Protein AF-A0A317Z8U1-F1 (afdb_monomer_lite)

Secondary structure (DSSP, 8-state):
---HHHHHHTTT----TTPPPB-TT-PBPS-SSS--BSSTTSPBPTT-HHHHHHHHHHHT---PPP--

Foldseek 3Di:
DDDPVVVVCVVVDDDCVPHADAQPVRHGDPDDPDADAPDPPHDGDPPRPRVVSVVVCVVPVDDDDDPD

Radius of gyration: 18.18 Å; chains: 1; bounding box: 37×40×51 Å

InterPro domains:
  IPR011614 Catalase core domain [PF00199] (22-68)
  IPR018028 Catalase, mono-functional, haem-containing [PS51402] (18-68)
  IPR020835 Catalase superfamily [SSF56634] (3-68)
  IPR024712 Catalase, mono-functional, haem-containing, clade 2 [PTHR42821] (2-68)

Organism: Staphylococcus pseudintermedius (NCBI:txid283734)

Sequence (68 aa):
MDNKKLEQLKKDQKNNDGKAMTTNNGVKVSEDENTLTVGERGPSLLEDFHFREKIMHFDHERIPERIV

pLDDT: mean 95.67, std 5.48, range [58.69, 98.56]

Structure (mmCIF, N/CA/C/O backbone):
data_AF-A0A317Z8U1-F1
#
_entry.id   AF-A0A317Z8U1-F1
#
loop_
_atom_site.group_PDB
_atom_site.id
_atom_site.type_symbol
_atom_site.label_atom_id
_atom_site.label_alt_id
_atom_site.label_comp_id
_atom_site.label_asym_id
_atom_site.label_entity_id
_atom_site.label_seq_id
_atom_site.pdbx_PDB_ins_code
_atom_site.Cartn_x
_atom_site.Cartn_y
_atom_site.Cartn_z
_atom_site.occupancy
_atom_site.B_iso_or_equiv
_atom_site.auth_seq_id
_atom_site.auth_comp_id
_atom_site.auth_asym_id
_atom_site.auth_atom_id
_atom_site.pdbx_PDB_model_num
ATOM 1 N N . MET A 1 1 ? -16.345 -4.357 34.560 1.00 58.69 1 MET A N 1
ATOM 2 C CA . MET A 1 1 ? -17.535 -4.133 33.715 1.00 58.69 1 MET A CA 1
ATOM 3 C C . MET A 1 1 ? -17.060 -3.432 32.463 1.00 58.69 1 MET A C 1
ATOM 5 O O . MET A 1 1 ? -16.414 -2.398 3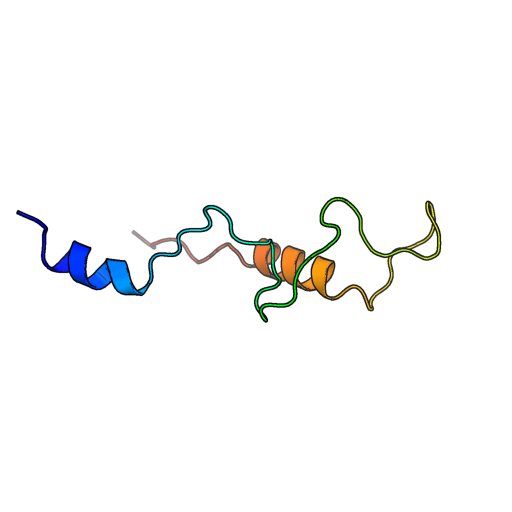2.600 1.00 58.69 1 MET A O 1
ATOM 9 N N . ASP A 1 2 ? -17.316 -4.001 31.289 1.00 77.50 2 ASP A N 1
ATOM 10 C CA . ASP A 1 2 ? -16.962 -3.345 30.031 1.00 77.50 2 ASP A CA 1
ATOM 11 C C . ASP A 1 2 ? -17.757 -2.043 29.877 1.00 77.50 2 ASP A C 1
ATOM 13 O O . ASP A 1 2 ? -18.963 -1.974 30.130 1.00 77.50 2 ASP A O 1
ATOM 17 N N . ASN A 1 3 ? -17.054 -0.969 29.524 1.00 93.25 3 ASN A N 1
ATOM 18 C CA . ASN A 1 3 ? -17.655 0.336 29.286 1.00 93.25 3 ASN A CA 1
ATOM 19 C C . ASN A 1 3 ? -18.496 0.274 27.999 1.00 93.25 3 ASN A C 1
ATOM 21 O O . ASN A 1 3 ? -18.014 -0.197 26.970 1.00 93.25 3 ASN A O 1
ATOM 25 N N . LYS A 1 4 ? -19.716 0.830 28.017 1.00 95.19 4 LYS A N 1
ATOM 26 C CA . LYS A 1 4 ? -20.607 0.925 26.843 1.00 95.19 4 LYS A CA 1
ATOM 27 C C . LYS A 1 4 ? -19.905 1.476 25.593 1.00 95.19 4 LYS A C 1
ATOM 29 O O . LYS A 1 4 ? -20.222 1.062 24.481 1.00 95.19 4 LYS A O 1
ATOM 34 N N . LYS A 1 5 ? -18.938 2.389 25.757 1.00 94.31 5 LYS A N 1
ATOM 35 C CA . LYS A 1 5 ? -18.157 2.919 24.630 1.00 94.31 5 LYS A CA 1
ATOM 36 C C . LYS A 1 5 ? -17.232 1.871 24.007 1.00 94.31 5 LYS A C 1
ATOM 38 O O . LYS A 1 5 ? -17.097 1.855 22.787 1.00 94.31 5 LYS A O 1
ATOM 43 N N . LEU A 1 6 ? -16.618 1.008 24.816 1.00 94.81 6 LEU A N 1
ATOM 44 C CA . LEU A 1 6 ? -15.755 -0.065 24.318 1.00 94.81 6 LEU A CA 1
ATOM 45 C C . LEU A 1 6 ? -16.566 -1.064 23.492 1.00 94.81 6 LEU A C 1
ATOM 47 O O . LEU A 1 6 ? -16.144 -1.406 22.394 1.00 94.81 6 LEU A O 1
ATOM 51 N N . GLU A 1 7 ? -17.768 -1.428 23.947 1.00 93.56 7 GLU A N 1
ATOM 52 C CA . GLU A 1 7 ? -18.682 -2.274 23.166 1.00 93.56 7 GLU A CA 1
ATOM 53 C C . GLU A 1 7 ? -19.043 -1.651 21.815 1.00 93.56 7 GLU A C 1
ATOM 55 O O . GLU A 1 7 ? -19.002 -2.321 20.787 1.00 93.56 7 GLU A O 1
ATOM 60 N N . GLN A 1 8 ? -19.330 -0.346 21.788 1.00 95.00 8 GLN A N 1
ATOM 61 C CA . GLN A 1 8 ? -19.637 0.355 20.541 1.00 95.00 8 GLN A CA 1
ATOM 62 C C . GLN A 1 8 ? -18.464 0.325 19.544 1.00 95.00 8 GLN A C 1
ATOM 64 O O . GLN A 1 8 ? -18.704 0.250 18.342 1.00 95.00 8 GLN A O 1
ATOM 69 N N . LEU A 1 9 ? -17.215 0.411 20.017 1.00 95.31 9 LEU A N 1
ATOM 70 C CA . LEU A 1 9 ? -16.022 0.442 19.159 1.00 95.31 9 LEU A CA 1
ATOM 71 C C . LEU A 1 9 ? -15.700 -0.916 18.528 1.00 95.31 9 LEU A C 1
ATOM 73 O O . LEU A 1 9 ? -15.123 -0.944 17.442 1.00 95.31 9 LEU A O 1
ATOM 77 N N . LYS A 1 10 ? -16.104 -2.033 19.152 1.00 94.00 10 LYS A N 1
ATOM 78 C CA . LYS A 1 10 ? -15.851 -3.393 18.635 1.00 94.00 10 LYS A CA 1
ATOM 79 C C . LYS A 1 10 ? -16.350 -3.595 17.197 1.00 94.00 10 LYS A C 1
ATOM 81 O O . LYS A 1 10 ? -15.772 -4.398 16.475 1.00 94.00 10 LYS A O 1
ATOM 86 N N . LYS A 1 11 ? -17.371 -2.847 16.753 1.00 94.81 11 LYS A N 1
ATOM 87 C CA . LYS A 1 11 ? -17.919 -2.928 15.383 1.00 94.81 11 LYS A CA 1
ATOM 88 C C . LYS A 1 11 ? -16.932 -2.480 14.289 1.00 94.81 11 LYS A C 1
ATOM 90 O O . LYS A 1 11 ? -16.997 -2.986 13.173 1.00 94.81 11 LYS A O 1
ATOM 95 N N . ASP A 1 12 ? -16.040 -1.541 14.611 1.00 96.25 12 ASP A N 1
ATOM 96 C CA . ASP A 1 12 ? -15.098 -0.929 13.661 1.00 96.25 12 ASP A CA 1
ATOM 97 C C . ASP A 1 12 ? -13.669 -1.471 13.839 1.00 96.25 12 ASP A C 1
ATOM 99 O O . ASP A 1 12 ? -12.780 -1.178 13.040 1.00 96.25 12 ASP A O 1
ATOM 103 N N . GLN A 1 13 ? -13.437 -2.291 14.868 1.00 94.88 13 GLN A N 1
ATOM 104 C CA . GLN A 1 13 ? -12.155 -2.952 15.085 1.00 94.88 13 GLN A CA 1
ATOM 105 C C . GLN A 1 13 ? -11.877 -3.985 13.988 1.00 94.88 13 GLN A C 1
ATOM 107 O O . GLN A 1 13 ? -12.751 -4.746 13.566 1.00 94.88 13 GLN A O 1
ATOM 112 N N . LYS A 1 14 ? -10.622 -4.038 13.542 1.00 93.81 14 LYS A N 1
ATOM 113 C CA . LYS A 1 14 ? -10.134 -5.030 12.583 1.00 93.81 14 LYS A CA 1
ATOM 114 C C . LYS A 1 14 ? -9.093 -5.912 13.273 1.00 93.81 14 LYS A C 1
ATOM 116 O O . LYS A 1 14 ? -8.108 -5.398 13.786 1.00 93.81 14 LYS A O 1
ATOM 121 N N . ASN A 1 15 ? -9.324 -7.227 13.282 1.00 94.69 15 ASN A N 1
ATOM 122 C CA . ASN A 1 15 ? -8.307 -8.234 13.602 1.00 94.69 15 ASN A CA 1
ATOM 123 C C . ASN A 1 15 ? -7.800 -8.850 12.285 1.00 94.69 15 ASN A C 1
ATOM 125 O O . ASN A 1 15 ? -8.625 -9.236 11.450 1.00 94.69 15 ASN A O 1
ATOM 129 N N . ASN A 1 16 ? -6.481 -8.934 12.112 1.00 94.25 16 ASN A N 1
ATOM 130 C CA . ASN A 1 16 ? -5.819 -9.443 10.912 1.00 94.25 16 ASN A CA 1
ATOM 131 C C . ASN A 1 16 ? -5.185 -10.838 11.087 1.00 94.25 16 ASN A C 1
ATOM 133 O O . ASN A 1 16 ? -4.596 -11.345 10.135 1.00 94.25 16 ASN A O 1
ATOM 137 N N . ASP A 1 17 ? -5.346 -11.487 12.243 1.00 96.50 17 ASP A N 1
ATOM 138 C CA . ASP A 1 17 ? -4.823 -12.833 12.504 1.00 96.50 17 ASP A CA 1
ATOM 139 C C . ASP A 1 17 ? -5.310 -13.838 11.447 1.00 96.50 17 ASP A C 1
ATOM 141 O O . ASP A 1 17 ? -6.512 -14.017 11.232 1.00 96.50 17 ASP A O 1
ATOM 145 N N . GLY A 1 18 ? -4.362 -14.485 10.761 1.00 95.75 18 GLY A N 1
ATOM 146 C CA . GLY A 1 18 ? -4.640 -15.482 9.721 1.00 95.75 18 GLY A CA 1
ATOM 147 C C . GLY A 1 18 ? -5.279 -14.932 8.439 1.00 95.75 18 GLY A C 1
ATOM 148 O O . GLY A 1 18 ? -5.714 -15.719 7.596 1.00 95.75 18 GLY A O 1
ATOM 149 N N . LYS A 1 19 ? -5.361 -13.606 8.265 1.00 96.12 19 LYS A N 1
ATOM 150 C CA . LYS A 1 19 ? -5.905 -12.986 7.049 1.00 96.12 19 LYS A CA 1
ATOM 151 C C . LYS A 1 19 ? -4.810 -12.745 6.015 1.00 96.12 19 LYS A C 1
ATOM 153 O O . LYS A 1 19 ? -3.678 -12.421 6.351 1.00 96.12 19 LYS A O 1
ATOM 158 N N . ALA A 1 20 ? -5.173 -12.888 4.742 1.00 96.62 20 ALA A N 1
ATOM 159 C CA . ALA A 1 20 ? -4.297 -12.516 3.639 1.00 96.62 20 ALA A CA 1
ATOM 160 C C . ALA A 1 20 ? -4.151 -10.991 3.560 1.00 96.62 20 ALA A C 1
ATOM 162 O O . ALA A 1 20 ? -5.101 -10.263 3.855 1.00 96.62 20 ALA A O 1
ATOM 163 N N . MET A 1 21 ? -2.991 -10.527 3.099 1.00 97.06 21 MET A N 1
ATOM 164 C CA . MET A 1 21 ? -2.808 -9.129 2.733 1.00 97.06 21 MET A CA 1
ATOM 165 C C . MET A 1 21 ? -3.644 -8.800 1.495 1.00 97.06 21 MET A C 1
ATOM 167 O O . MET A 1 21 ? -3.675 -9.566 0.525 1.00 97.06 21 MET A O 1
ATOM 171 N N . THR A 1 22 ? -4.342 -7.669 1.535 1.00 97.88 22 THR A N 1
ATOM 172 C CA . THR A 1 22 ? -5.176 -7.199 0.430 1.00 97.88 22 THR A CA 1
ATOM 173 C C . THR A 1 22 ? -5.003 -5.705 0.208 1.00 97.88 22 THR A C 1
ATOM 175 O O . THR A 1 22 ? -4.643 -4.980 1.132 1.00 97.88 22 THR A O 1
ATOM 178 N N . THR A 1 23 ? -5.351 -5.245 -0.990 1.00 97.94 23 THR A N 1
ATOM 179 C CA . THR A 1 23 ? -5.642 -3.832 -1.254 1.00 97.94 23 THR A CA 1
ATOM 180 C C . THR A 1 23 ? -6.884 -3.381 -0.481 1.00 97.94 23 THR A C 1
ATOM 182 O O . THR A 1 23 ? -7.652 -4.206 0.038 1.00 97.94 23 THR A O 1
ATOM 185 N N . ASN A 1 24 ? -7.142 -2.077 -0.446 1.00 97.56 24 ASN A N 1
ATOM 186 C CA . ASN A 1 24 ? -8.335 -1.488 0.170 1.00 97.56 24 ASN A CA 1
ATOM 187 C C . ASN A 1 24 ? -9.633 -1.963 -0.503 1.00 97.56 24 ASN A C 1
ATOM 189 O O . ASN A 1 24 ? -10.679 -2.055 0.142 1.00 97.56 24 ASN A O 1
ATOM 193 N N . ASN A 1 25 ? -9.561 -2.335 -1.782 1.00 97.44 25 ASN A N 1
ATOM 194 C CA . ASN A 1 25 ? -10.660 -2.941 -2.535 1.00 97.44 25 ASN A CA 1
ATOM 195 C C . ASN A 1 25 ? -10.798 -4.463 -2.321 1.00 97.44 25 ASN A C 1
ATOM 197 O O . ASN A 1 25 ? -11.660 -5.088 -2.937 1.00 97.44 25 ASN A O 1
ATOM 201 N N . GLY A 1 26 ? -9.975 -5.072 -1.462 1.00 96.56 26 GLY A N 1
ATOM 202 C CA . GLY A 1 26 ? -10.051 -6.493 -1.112 1.00 96.56 26 GLY A CA 1
ATOM 203 C C . GLY A 1 26 ? -9.366 -7.441 -2.101 1.00 96.56 26 GLY A C 1
ATOM 204 O O . GLY A 1 26 ? -9.570 -8.654 -2.020 1.00 96.56 26 GLY A O 1
ATOM 205 N N . VAL A 1 27 ? -8.549 -6.929 -3.026 1.00 97.62 27 VAL A N 1
ATOM 206 C CA . VAL A 1 27 ? -7.762 -7.763 -3.948 1.00 97.62 27 VAL A CA 1
ATOM 207 C C . VAL A 1 27 ? -6.566 -8.328 -3.192 1.00 97.62 27 VAL A C 1
ATOM 209 O O . VAL A 1 27 ? -5.838 -7.573 -2.557 1.00 97.62 27 VAL A O 1
ATOM 212 N N . LYS A 1 28 ? -6.353 -9.646 -3.241 1.00 97.50 28 LYS A N 1
ATOM 213 C CA . LYS A 1 28 ? -5.200 -10.281 -2.585 1.00 97.50 28 LYS A CA 1
ATOM 214 C C . LYS A 1 28 ? -3.888 -9.792 -3.194 1.00 97.50 28 LYS A C 1
ATOM 216 O O . LYS A 1 28 ? -3.741 -9.795 -4.412 1.00 97.50 28 LYS A O 1
ATOM 221 N N . VAL A 1 29 ? -2.944 -9.440 -2.330 1.00 97.19 29 VAL A N 1
ATOM 222 C CA . VAL A 1 29 ? -1.590 -9.021 -2.702 1.00 97.19 29 VAL A CA 1
ATOM 223 C C . VAL A 1 29 ? -0.688 -10.248 -2.670 1.00 97.19 29 VAL A C 1
ATOM 225 O O . VAL A 1 29 ? -0.628 -10.949 -1.661 1.00 97.19 29 VAL A O 1
ATOM 228 N N . SER A 1 30 ? -0.030 -10.541 -3.790 1.00 95.31 30 SER A N 1
ATOM 229 C CA . SER A 1 30 ? 0.915 -11.659 -3.903 1.00 95.31 30 SER A CA 1
ATOM 230 C C . SER A 1 30 ? 2.359 -11.263 -3.603 1.00 95.31 30 SER A C 1
ATOM 232 O O . SER A 1 30 ? 3.134 -12.116 -3.190 1.00 95.31 30 SER A O 1
ATOM 234 N N . GLU A 1 31 ? 2.710 -9.999 -3.840 1.00 94.50 31 GLU A N 1
ATOM 235 C CA . GLU A 1 31 ? 4.055 -9.434 -3.717 1.00 94.50 31 GLU A CA 1
ATOM 236 C C . GLU A 1 31 ? 3.926 -8.013 -3.151 1.00 94.50 31 GLU A C 1
ATOM 238 O O . GLU A 1 31 ? 3.131 -7.227 -3.665 1.00 94.50 31 GLU A O 1
ATOM 243 N N . ASP A 1 32 ? 4.660 -7.707 -2.081 1.00 96.88 32 ASP A N 1
ATOM 244 C CA . ASP A 1 32 ? 4.596 -6.419 -1.370 1.00 96.88 32 ASP A CA 1
ATOM 245 C C . ASP A 1 32 ? 5.978 -5.774 -1.152 1.00 96.88 32 ASP A C 1
ATOM 247 O O . ASP A 1 32 ? 6.064 -4.648 -0.657 1.00 96.88 32 ASP A O 1
ATOM 251 N N . GLU A 1 33 ? 7.051 -6.460 -1.557 1.00 96.81 33 GLU A N 1
ATOM 252 C CA . GLU A 1 33 ? 8.437 -6.003 -1.423 1.00 96.81 33 GLU A CA 1
ATOM 253 C C . GLU A 1 33 ? 8.928 -5.269 -2.681 1.00 96.81 33 GLU A C 1
ATOM 255 O O . GLU A 1 33 ? 9.864 -4.473 -2.612 1.00 96.81 33 GLU A O 1
ATOM 260 N N . ASN A 1 34 ? 8.303 -5.515 -3.840 1.00 96.12 34 ASN A N 1
ATOM 261 C CA . ASN A 1 34 ? 8.749 -4.993 -5.134 1.00 96.12 34 ASN A CA 1
ATOM 262 C C . ASN A 1 34 ? 7.633 -4.271 -5.899 1.00 96.12 34 ASN A C 1
ATOM 264 O O . ASN A 1 34 ? 6.473 -4.672 -5.868 1.00 96.12 34 ASN A O 1
ATOM 268 N N . THR A 1 35 ? 8.011 -3.237 -6.655 1.00 97.12 35 THR A N 1
ATOM 269 C CA . THR A 1 35 ? 7.129 -2.584 -7.637 1.00 97.12 35 THR A CA 1
ATOM 270 C C . THR A 1 35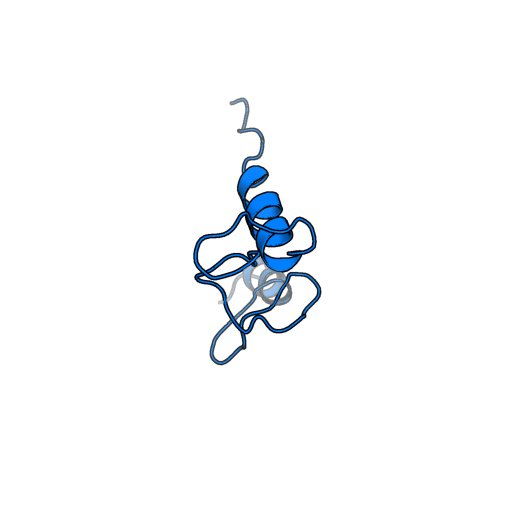 ? 7.138 -3.328 -8.967 1.00 97.12 35 THR A C 1
ATOM 272 O O . THR A 1 35 ? 8.165 -3.891 -9.349 1.00 97.12 35 THR A O 1
ATOM 275 N N . LEU A 1 36 ? 6.057 -3.238 -9.737 1.00 97.81 36 LEU A N 1
ATOM 276 C CA . LEU A 1 36 ? 6.014 -3.720 -11.114 1.00 97.81 36 LEU A CA 1
ATOM 277 C C . LEU A 1 36 ? 6.899 -2.854 -12.027 1.00 97.81 36 LEU A C 1
ATOM 279 O O . LEU A 1 36 ? 6.710 -1.640 -12.140 1.00 97.81 36 LEU A O 1
ATOM 283 N N . THR A 1 37 ? 7.841 -3.490 -12.721 1.00 98.06 37 THR A N 1
ATOM 284 C CA . THR A 1 37 ? 8.833 -2.843 -13.593 1.00 98.06 37 THR A CA 1
ATOM 285 C C . THR A 1 37 ? 8.933 -3.520 -14.962 1.00 98.06 37 THR A C 1
ATOM 287 O O . THR A 1 37 ? 8.563 -4.684 -15.137 1.00 98.06 37 THR A O 1
ATOM 290 N N . VAL A 1 38 ? 9.490 -2.814 -15.956 1.00 97.62 38 VAL A N 1
A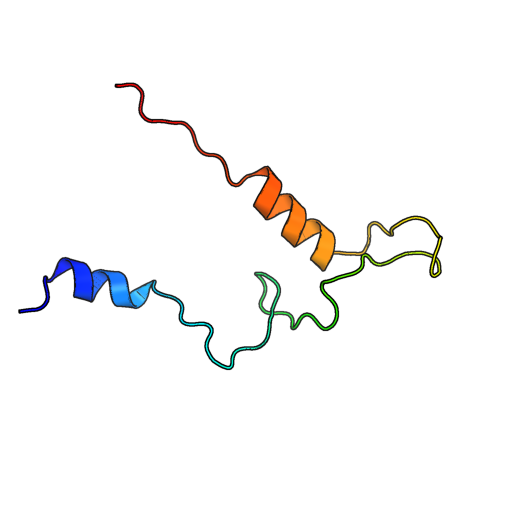TOM 291 C CA . VAL A 1 38 ? 9.871 -3.418 -17.251 1.00 97.62 38 VAL A CA 1
ATOM 292 C C . VAL A 1 38 ? 11.179 -4.203 -17.099 1.00 97.62 38 VAL A C 1
ATOM 294 O O . VAL A 1 38 ? 12.256 -3.731 -17.459 1.00 97.62 38 VAL A O 1
ATOM 297 N N . GLY A 1 39 ? 11.086 -5.412 -16.551 1.00 96.25 39 GLY A N 1
ATOM 298 C CA . GLY A 1 39 ? 12.242 -6.248 -16.216 1.00 96.25 39 GLY A CA 1
ATOM 299 C C . GLY A 1 39 ? 12.888 -5.866 -14.879 1.00 96.25 39 GLY A C 1
ATOM 300 O O . GLY A 1 39 ? 12.622 -4.807 -14.317 1.00 96.25 39 GLY A O 1
ATOM 301 N N . GLU A 1 40 ? 13.762 -6.733 -14.366 1.00 95.06 40 GLU A N 1
ATOM 302 C CA . GLU A 1 40 ? 14.274 -6.669 -12.983 1.00 95.06 40 GLU A CA 1
ATOM 303 C C . GLU A 1 40 ? 14.949 -5.334 -12.612 1.00 95.06 40 GLU A C 1
ATOM 305 O O . GLU A 1 40 ? 14.849 -4.876 -11.481 1.00 95.06 40 GLU A O 1
ATOM 310 N N . ARG A 1 41 ? 15.608 -4.670 -13.571 1.00 96.69 41 ARG A N 1
ATOM 311 C CA . ARG A 1 41 ? 16.257 -3.357 -13.376 1.00 96.69 41 ARG A CA 1
ATOM 312 C C . ARG A 1 41 ? 15.711 -2.276 -14.315 1.00 96.69 41 ARG A C 1
ATOM 314 O O . ARG A 1 41 ? 16.437 -1.352 -14.680 1.00 96.69 41 ARG A O 1
ATOM 321 N N . GLY A 1 42 ? 14.466 -2.430 -14.762 1.00 97.00 42 GLY A N 1
ATOM 322 C CA . GLY A 1 42 ? 13.779 -1.452 -15.603 1.00 97.00 42 GLY A CA 1
ATOM 323 C C . GLY A 1 42 ? 13.002 -0.396 -14.814 1.00 97.00 42 GLY A C 1
ATOM 324 O O . GLY A 1 42 ? 12.932 -0.457 -13.588 1.00 97.00 42 GLY A O 1
ATOM 325 N N . PRO A 1 43 ? 12.399 0.583 -15.510 1.00 98.06 43 PRO A N 1
ATOM 326 C CA . PRO A 1 43 ? 11.540 1.583 -14.882 1.00 98.06 43 PRO A CA 1
ATOM 327 C C . PRO A 1 43 ? 10.242 0.960 -14.347 1.00 98.06 43 PRO A C 1
ATOM 329 O O . PRO A 1 43 ? 9.736 -0.012 -14.916 1.00 98.06 43 PRO A O 1
ATOM 332 N N . SER A 1 44 ? 9.684 1.554 -13.288 1.00 97.75 44 SER A N 1
ATOM 333 C CA . SER A 1 44 ? 8.373 1.180 -12.742 1.00 97.75 44 SER A CA 1
ATOM 334 C C . SER A 1 44 ? 7.235 1.537 -13.699 1.00 97.75 44 SER A C 1
ATOM 336 O O . SER A 1 44 ? 7.289 2.546 -14.408 1.00 97.75 44 SER A O 1
ATOM 338 N N . LEU A 1 45 ? 6.187 0.714 -13.703 1.00 98.12 45 LEU A N 1
ATOM 339 C CA . LEU A 1 45 ? 5.010 0.898 -14.545 1.00 98.12 45 LEU A CA 1
ATOM 340 C C . LEU A 1 45 ? 3.885 1.631 -13.807 1.00 98.12 45 LEU A C 1
ATOM 342 O O . LEU A 1 45 ? 3.578 1.345 -12.654 1.00 98.12 45 LEU A O 1
ATOM 346 N N . LEU A 1 46 ? 3.200 2.541 -14.509 1.00 98.12 46 LEU A N 1
ATOM 347 C CA . LEU A 1 46 ? 2.061 3.288 -13.955 1.00 98.12 46 LEU A CA 1
ATOM 348 C C . LEU A 1 46 ? 0.848 2.388 -13.655 1.00 98.12 46 LEU A C 1
AT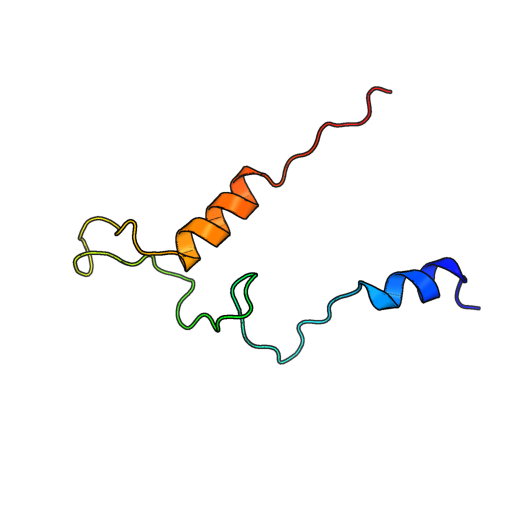OM 350 O O . LEU A 1 46 ? 0.010 2.716 -12.814 1.00 98.12 46 LEU A O 1
ATOM 354 N N . GLU A 1 47 ? 0.739 1.250 -14.335 1.00 97.81 47 GLU A N 1
ATOM 355 C CA . GLU A 1 47 ? -0.359 0.300 -14.138 1.00 97.81 47 GLU A CA 1
ATOM 356 C C . GLU A 1 47 ? -0.291 -0.452 -12.801 1.00 97.81 47 GLU A C 1
ATOM 358 O O . GLU A 1 47 ? -1.283 -1.071 -12.418 1.00 97.81 47 GLU A O 1
ATOM 363 N N . ASP A 1 48 ? 0.808 -0.325 -12.046 1.00 97.88 48 ASP A N 1
ATOM 364 C CA . ASP A 1 48 ? 0.929 -0.859 -10.688 1.00 97.88 48 ASP A CA 1
ATOM 365 C C . ASP A 1 48 ? -0.023 -0.140 -9.720 1.00 97.88 48 ASP A C 1
ATOM 367 O O . ASP A 1 48 ? 0.288 0.889 -9.113 1.00 97.88 48 ASP A O 1
ATOM 371 N N . PHE A 1 49 ? -1.247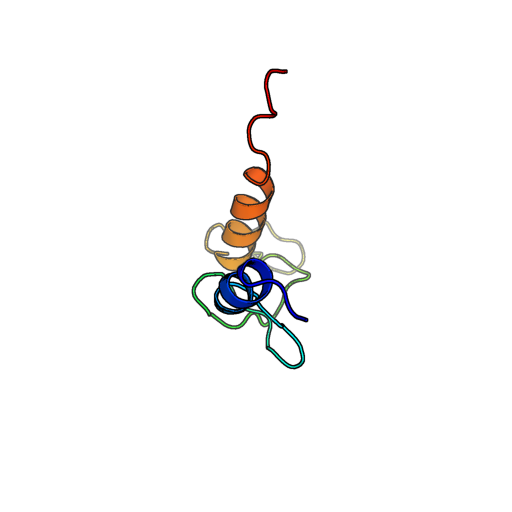 -0.650 -9.621 1.00 97.38 49 PHE A N 1
ATOM 372 C CA . PHE A 1 49 ? -2.274 -0.065 -8.768 1.00 97.38 49 PHE A CA 1
ATOM 373 C C . PHE A 1 49 ? -2.060 -0.386 -7.287 1.00 97.38 49 PHE A C 1
ATOM 375 O O . PHE A 1 49 ? -2.440 0.437 -6.460 1.00 97.38 49 PHE A O 1
ATOM 382 N N . HIS A 1 50 ? -1.444 -1.527 -6.954 1.00 97.38 50 HIS A N 1
ATOM 383 C CA . HIS A 1 50 ? -1.145 -1.909 -5.569 1.00 97.38 50 HIS A CA 1
ATOM 384 C C . HIS A 1 50 ? -0.136 -0.939 -4.956 1.00 97.38 50 HIS A C 1
ATOM 386 O O . HIS A 1 50 ? -0.415 -0.311 -3.933 1.00 97.38 50 HIS A O 1
ATOM 392 N N . PHE A 1 51 ? 0.990 -0.726 -5.642 1.00 98.06 51 PHE A N 1
ATOM 393 C CA . PHE A 1 51 ? 2.006 0.226 -5.204 1.00 98.06 51 PHE A CA 1
ATOM 394 C C . PHE A 1 51 ? 1.439 1.644 -5.080 1.00 98.06 51 PHE A C 1
ATOM 396 O O . PHE A 1 51 ? 1.621 2.303 -4.055 1.00 98.06 51 PHE A O 1
ATOM 403 N N . ARG A 1 52 ? 0.701 2.109 -6.099 1.00 97.94 52 ARG A N 1
ATOM 404 C CA . ARG A 1 52 ? 0.100 3.448 -6.071 1.00 97.94 52 ARG 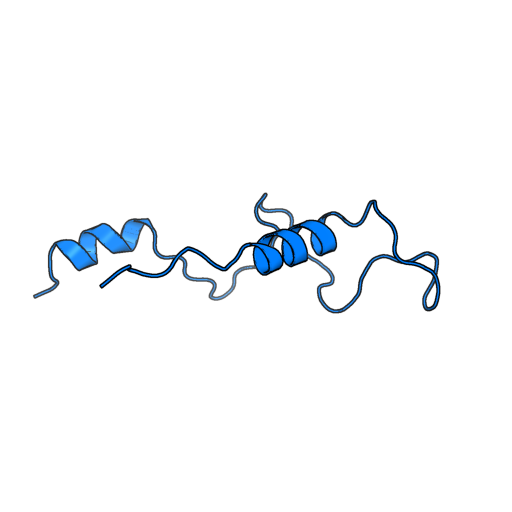A CA 1
ATOM 405 C C . ARG A 1 52 ? -0.886 3.612 -4.927 1.00 97.94 52 ARG A C 1
ATOM 407 O O . ARG A 1 52 ? -0.844 4.635 -4.262 1.00 97.94 52 ARG A O 1
ATOM 414 N N . GLU A 1 53 ? -1.766 2.645 -4.694 1.00 98.50 53 GLU A N 1
ATOM 415 C CA . GLU A 1 53 ? -2.727 2.719 -3.593 1.00 98.50 53 GLU A CA 1
ATOM 416 C C . GLU A 1 53 ? -2.016 2.822 -2.236 1.00 98.50 53 GLU A C 1
ATOM 418 O O . GLU A 1 53 ? -2.361 3.689 -1.430 1.00 98.50 53 GLU A O 1
ATOM 423 N N . LYS A 1 54 ? -0.988 1.993 -2.011 1.00 98.31 54 LYS A N 1
ATOM 424 C CA . LYS A 1 54 ? -0.203 1.972 -0.770 1.00 98.31 54 LYS A CA 1
ATOM 425 C C . LYS A 1 54 ? 0.485 3.314 -0.501 1.00 98.31 54 LYS A C 1
ATOM 427 O O . LYS A 1 54 ? 0.349 3.859 0.593 1.00 98.31 54 LYS A O 1
ATOM 432 N N . ILE A 1 55 ? 1.174 3.871 -1.500 1.00 98.38 55 ILE A N 1
ATOM 433 C CA . ILE A 1 55 ? 1.862 5.165 -1.368 1.00 98.38 55 ILE A CA 1
ATOM 434 C C . ILE A 1 55 ? 0.867 6.320 -1.243 1.00 98.38 55 ILE A C 1
ATOM 436 O O . ILE A 1 55 ? 1.053 7.188 -0.400 1.00 98.38 55 ILE A O 1
ATOM 440 N N . MET A 1 56 ? -0.236 6.304 -1.994 1.00 98.38 56 MET A N 1
ATOM 441 C CA . MET A 1 56 ? -1.259 7.349 -1.889 1.00 98.38 56 MET A CA 1
ATOM 442 C C . MET A 1 56 ? -1.890 7.394 -0.499 1.00 98.38 56 MET A C 1
ATOM 444 O O . MET A 1 56 ? -2.146 8.482 0.010 1.00 98.38 56 MET A O 1
ATOM 448 N N . HIS A 1 57 ? -2.130 6.241 0.131 1.00 98.56 57 HIS A N 1
ATOM 449 C CA . HIS A 1 57 ? -2.603 6.215 1.512 1.00 98.56 57 HIS A CA 1
ATOM 450 C C . HIS A 1 57 ? -1.557 6.807 2.467 1.00 98.56 57 HIS A C 1
ATOM 452 O O . HIS A 1 57 ? -1.902 7.656 3.285 1.00 98.56 57 HIS A O 1
ATOM 458 N N . PHE A 1 58 ? -0.290 6.404 2.328 1.00 98.50 58 PHE A N 1
ATOM 459 C CA . PHE A 1 58 ? 0.823 6.898 3.145 1.00 98.50 58 PHE A CA 1
ATOM 460 C C . PHE A 1 58 ? 1.017 8.421 3.037 1.00 98.50 58 PHE A C 1
ATOM 462 O O . PHE A 1 58 ? 1.071 9.117 4.053 1.00 98.50 58 PHE A O 1
ATOM 469 N N . ASP A 1 59 ? 1.049 8.957 1.814 1.00 98.50 59 ASP A N 1
ATOM 470 C CA . ASP A 1 59 ? 1.256 10.386 1.540 1.00 98.50 59 ASP A CA 1
ATOM 471 C C . ASP A 1 59 ? 0.195 11.278 2.212 1.00 98.50 59 ASP A C 1
ATOM 473 O O . ASP A 1 59 ? 0.448 12.450 2.499 1.00 98.50 59 ASP A O 1
ATOM 477 N N . HIS A 1 60 ? -0.983 10.719 2.506 1.00 98.25 60 HIS A N 1
ATOM 478 C CA . HIS A 1 60 ? -2.130 11.426 3.075 1.00 98.25 60 HIS A CA 1
ATOM 479 C C . HIS A 1 60 ? -2.471 10.990 4.511 1.00 98.25 60 HIS A C 1
ATOM 481 O O . HIS A 1 60 ? -3.578 11.246 4.985 1.00 98.25 60 HIS A O 1
ATOM 487 N N . GLU A 1 61 ? -1.540 10.372 5.246 1.00 98.25 61 GLU A N 1
ATOM 488 C CA . GLU A 1 61 ? -1.783 9.965 6.642 1.00 98.25 61 GLU A CA 1
ATOM 489 C C . GLU A 1 61 ? -1.937 11.147 7.609 1.00 98.25 61 GLU A C 1
ATOM 491 O O . GLU A 1 61 ? -2.549 11.030 8.675 1.00 98.25 61 GLU A O 1
ATOM 496 N N . ARG A 1 62 ? -1.351 12.298 7.275 1.00 97.94 62 ARG A N 1
ATOM 497 C CA . ARG A 1 62 ? -1.351 13.468 8.155 1.00 97.94 62 ARG A CA 1
ATOM 498 C C . ARG A 1 62 ? -2.678 14.217 8.075 1.00 97.94 62 ARG A C 1
ATOM 500 O O . ARG A 1 62 ? -3.161 14.554 7.000 1.00 97.94 62 ARG A O 1
ATOM 507 N N . ILE A 1 63 ? -3.204 14.562 9.249 1.00 97.62 63 ILE A N 1
ATOM 508 C CA . ILE A 1 63 ? -4.346 15.464 9.429 1.00 97.62 63 ILE A CA 1
ATOM 509 C C . ILE A 1 63 ? -3.912 16.698 10.230 1.00 97.62 63 ILE A C 1
ATOM 511 O O . ILE A 1 63 ? -2.915 16.621 10.956 1.00 97.62 63 ILE A O 1
ATOM 515 N N . PRO A 1 64 ? -4.639 17.826 10.137 1.00 97.75 64 PRO A N 1
ATOM 516 C CA . PRO A 1 64 ? -4.342 19.003 10.943 1.00 97.75 64 PRO A CA 1
ATOM 517 C C . PRO A 1 64 ? -4.332 18.693 12.444 1.00 97.75 64 PRO A C 1
ATOM 519 O O . PRO A 1 64 ? -5.170 17.941 12.948 1.00 97.75 64 PRO A O 1
ATOM 522 N N . GLU A 1 65 ? -3.387 19.297 13.159 1.00 97.19 65 GLU A N 1
ATOM 523 C CA . GLU A 1 65 ? -3.318 19.213 14.616 1.00 97.19 65 GLU A CA 1
ATOM 524 C C . GLU A 1 65 ? -4.394 20.074 15.300 1.00 97.19 65 GLU A C 1
ATOM 526 O O . GLU A 1 65 ? -5.046 20.916 14.676 1.00 97.19 65 GLU A O 1
ATOM 531 N N . ARG A 1 66 ? -4.617 19.846 16.603 1.00 97.19 66 ARG A N 1
ATOM 532 C CA . ARG A 1 66 ? -5.533 20.686 17.391 1.00 97.19 66 ARG A CA 1
ATOM 533 C C . ARG A 1 66 ? -4.873 22.038 17.662 1.00 97.19 66 ARG A C 1
ATOM 535 O O . ARG A 1 66 ? -3.698 22.074 17.995 1.00 97.19 66 ARG A O 1
ATOM 542 N N . ILE A 1 67 ? -5.656 23.111 17.545 1.00 90.81 67 ILE A N 1
ATOM 543 C CA . ILE A 1 67 ? -5.163 24.496 17.547 1.00 90.81 67 ILE A CA 1
ATOM 544 C C . ILE A 1 67 ? -4.564 24.900 18.899 1.00 90.81 67 ILE A C 1
ATOM 546 O O . ILE A 1 67 ? -3.450 25.403 18.910 1.00 90.81 67 ILE A O 1
ATOM 550 N N . VAL A 1 68 ? -5.293 24.696 19.998 1.00 85.44 68 VAL A N 1
ATOM 551 C CA . VAL A 1 68 ? -4.890 24.715 21.421 1.00 85.44 68 VAL A CA 1
ATOM 552 C C . VAL A 1 68 ? -6.120 24.374 22.254 1.00 85.44 68 VAL A C 1
ATOM 554 O O . VAL A 1 68 ? -7.244 24.648 21.770 1.00 85.44 68 VAL A O 1
#